Protein AF-A0AAV4UCX2-F1 (afdb_monomer)

Foldseek 3Di:
DDLVLLLLLVCCLLANVDDPSVVLLVVLCVLDDPVRLVLLVVLLQVLLVVLVHGQPDPDSDDVSSSVVLNVDDPSSSSSSSVRSVVSLVVVLCVLVVDPVNPSVN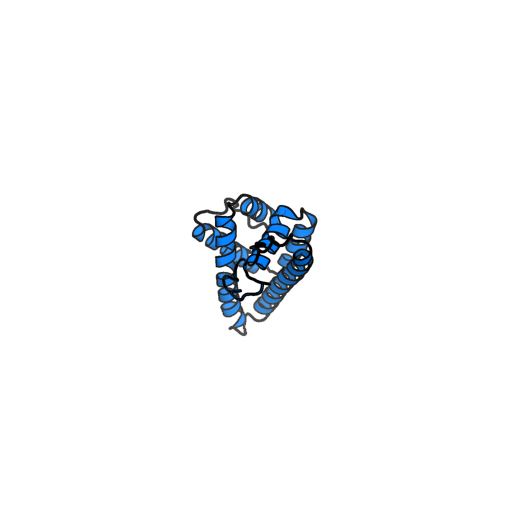VSSVSSVVSNVVSSVVCSVVRPPPPPPPPPPPDDPDDDDDDD

Nearest PDB structures (foldseek):
  2kr0-assembly1_A  TM=2.807E-01  e=1.529E+00  Homo sapiens

Sequence (147 aa):
MTYEEFDACYRYVACEAGGEAFDNMKKCYDFLTKEEFELAFTFARDAAIIAGTSFKSEVIEVDPLVAEYCAFTEEQKTILFEEIPGMVIDAFMDMCSSFKERSRCKRFEQYLNCGIQEMEKYAAQVPRPLESLVPDTADPALTMSLK

Organism: NCBI:txid1538125

Solvent-accessible surface area (backbone atoms only — not comparable to full-atom values): 8648 Å² total; per-residue (Å²): 130,55,71,67,56,49,51,53,29,51,47,35,35,68,64,66,62,45,69,67,48,35,55,58,52,54,58,29,56,72,47,45,52,71,71,54,46,54,51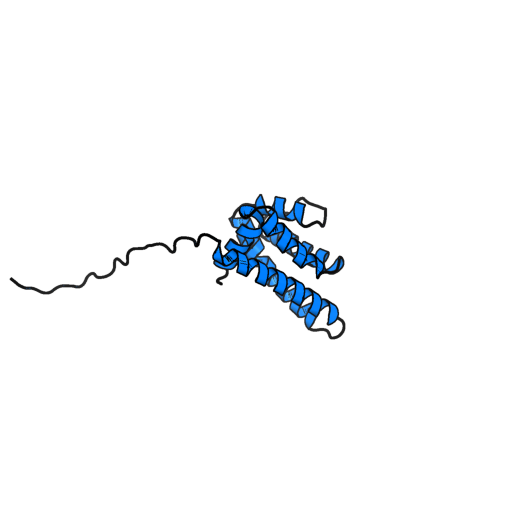,56,50,47,40,55,44,54,19,26,45,74,44,76,47,67,75,82,72,88,65,97,49,69,68,66,50,43,58,51,56,61,69,47,53,70,70,36,48,50,42,26,62,63,44,35,58,56,55,52,49,54,52,46,50,61,37,55,74,36,86,88,31,50,69,58,33,52,29,51,51,51,24,52,52,42,48,51,56,54,41,58,67,44,51,81,69,55,81,69,76,74,73,75,83,67,75,87,84,76,81,97,76,82,88,76,90,89,134

Radius of gyration: 20.67 Å; Cα contacts (8 Å, |Δi|>4): 99; chains: 1; bounding box: 77×39×39 Å

Mean predicted aligned error: 9.46 Å

Structure (mmCIF, N/CA/C/O backbone):
data_AF-A0AAV4UCX2-F1
#
_entry.id   AF-A0AAV4UCX2-F1
#
loop_
_atom_site.group_PDB
_atom_site.id
_atom_site.type_symbol
_atom_site.label_atom_id
_atom_site.label_alt_id
_atom_site.label_comp_id
_atom_site.label_asym_id
_atom_site.label_entity_id
_atom_site.label_seq_id
_atom_site.pdbx_PDB_ins_code
_atom_site.Cartn_x
_atom_site.Cartn_y
_atom_site.Cartn_z
_atom_site.occupancy
_atom_site.B_iso_or_equiv
_atom_site.auth_seq_id
_atom_site.auth_comp_id
_atom_site.auth_asym_id
_atom_site.auth_atom_id
_atom_site.pdbx_PDB_model_num
ATOM 1 N N . MET A 1 1 ? 14.043 -10.431 4.570 1.00 65.62 1 MET A N 1
ATOM 2 C CA . MET A 1 1 ? 13.592 -9.530 3.508 1.00 65.62 1 MET A CA 1
ATOM 3 C C . MET A 1 1 ? 14.225 -8.184 3.771 1.00 65.62 1 MET A C 1
ATOM 5 O O . MET A 1 1 ? 14.018 -7.652 4.859 1.00 65.62 1 MET A O 1
ATOM 9 N N . THR A 1 2 ? 15.078 -7.711 2.871 1.00 79.25 2 THR A N 1
ATOM 10 C CA . THR A 1 2 ? 15.573 -6.333 2.899 1.00 79.25 2 THR A CA 1
ATOM 11 C C . THR A 1 2 ? 14.477 -5.380 2.432 1.00 79.25 2 THR A C 1
ATOM 13 O O . THR A 1 2 ? 13.410 -5.805 1.982 1.00 79.25 2 THR A O 1
ATOM 16 N N . TYR A 1 3 ? 14.742 -4.086 2.557 1.00 73.94 3 TYR A N 1
ATOM 17 C CA . TYR A 1 3 ? 13.842 -3.053 2.073 1.00 73.94 3 TYR A CA 1
ATOM 18 C C . TYR A 1 3 ? 13.646 -3.145 0.547 1.00 73.94 3 TYR A C 1
ATOM 20 O O . TYR A 1 3 ? 12.520 -3.148 0.059 1.00 73.94 3 TYR A O 1
ATOM 28 N N . GLU A 1 4 ? 14.738 -3.339 -0.192 1.00 78.19 4 GLU A N 1
ATOM 29 C CA . GLU A 1 4 ? 14.742 -3.486 -1.650 1.00 78.19 4 GLU A CA 1
ATOM 30 C C . GLU A 1 4 ? 14.019 -4.763 -2.098 1.00 78.19 4 GLU A C 1
ATOM 32 O O . GLU A 1 4 ? 13.301 -4.759 -3.096 1.00 78.19 4 GLU A O 1
ATOM 37 N N . GLU A 1 5 ? 14.172 -5.863 -1.349 1.00 77.88 5 GLU A N 1
ATOM 38 C CA . GLU A 1 5 ? 13.428 -7.101 -1.605 1.00 77.88 5 GLU A CA 1
ATOM 39 C C . GLU A 1 5 ? 11.920 -6.896 -1.403 1.00 77.88 5 GLU A C 1
ATOM 41 O O . GLU A 1 5 ? 11.119 -7.420 -2.176 1.00 77.88 5 GLU A O 1
ATOM 46 N N . PHE A 1 6 ? 11.531 -6.121 -0.389 1.00 78.56 6 PHE A N 1
ATOM 47 C CA . PHE A 1 6 ? 10.134 -5.807 -0.099 1.00 78.56 6 PHE A CA 1
ATOM 48 C C . PHE A 1 6 ? 9.518 -4.893 -1.176 1.00 78.56 6 PHE A C 1
ATOM 50 O O . PHE A 1 6 ? 8.421 -5.194 -1.647 1.00 78.56 6 PHE A O 1
ATOM 57 N N . ASP A 1 7 ? 10.237 -3.860 -1.641 1.00 81.06 7 ASP A N 1
ATOM 58 C CA . ASP A 1 7 ? 9.801 -2.976 -2.744 1.00 81.06 7 ASP A CA 1
ATOM 59 C C . ASP A 1 7 ? 9.611 -3.760 -4.045 1.00 81.06 7 ASP A C 1
ATOM 61 O O . ASP A 1 7 ? 8.561 -3.691 -4.689 1.00 81.06 7 ASP A O 1
ATOM 65 N N . ALA A 1 8 ? 10.592 -4.595 -4.396 1.00 80.44 8 ALA A N 1
ATOM 66 C CA . ALA A 1 8 ? 10.508 -5.448 -5.574 1.00 80.44 8 ALA A CA 1
ATOM 67 C C . ALA A 1 8 ? 9.309 -6.410 -5.503 1.00 80.44 8 ALA A C 1
ATOM 69 O O . ALA A 1 8 ? 8.613 -6.599 -6.502 1.00 80.44 8 ALA A O 1
ATOM 70 N N . CYS A 1 9 ? 9.020 -6.984 -4.327 1.00 82.69 9 CYS A N 1
ATOM 71 C CA . CYS A 1 9 ? 7.839 -7.826 -4.125 1.00 82.69 9 CYS A CA 1
ATOM 72 C C . CYS A 1 9 ? 6.538 -7.045 -4.295 1.00 82.69 9 CYS A C 1
ATOM 74 O O . CYS A 1 9 ? 5.641 -7.502 -5.005 1.00 82.69 9 CYS A O 1
ATOM 76 N N . TYR A 1 10 ? 6.433 -5.874 -3.667 1.00 84.25 10 TYR A N 1
ATOM 77 C CA . TYR A 1 10 ? 5.246 -5.034 -3.761 1.00 84.25 10 TYR A CA 1
ATOM 78 C C . TYR A 1 10 ? 4.967 -4.631 -5.212 1.00 84.25 10 TYR A C 1
ATOM 80 O O . TYR A 1 10 ? 3.856 -4.817 -5.711 1.00 84.25 10 TYR A O 1
ATOM 88 N N . ARG A 1 11 ? 5.996 -4.174 -5.931 1.00 84.62 11 ARG A N 1
ATOM 89 C CA . ARG A 1 11 ? 5.907 -3.841 -7.355 1.00 84.62 11 ARG A CA 1
ATOM 90 C C . ARG A 1 11 ? 5.518 -5.031 -8.219 1.00 84.62 11 ARG A C 1
ATOM 92 O O . ARG A 1 11 ? 4.663 -4.884 -9.091 1.00 84.62 11 ARG A O 1
ATOM 99 N N . TYR A 1 12 ? 6.117 -6.198 -7.979 1.00 84.38 12 TYR A N 1
ATOM 100 C CA . TYR A 1 12 ? 5.782 -7.411 -8.716 1.00 84.38 12 TYR A CA 1
ATOM 101 C C . TYR A 1 12 ? 4.297 -7.746 -8.546 1.00 84.38 12 TYR A C 1
ATOM 103 O O . TYR A 1 12 ? 3.587 -7.900 -9.535 1.00 84.38 12 TYR A O 1
ATOM 111 N N . VAL A 1 13 ? 3.794 -7.762 -7.309 1.00 85.44 13 VAL A N 1
ATOM 112 C CA . VAL A 1 13 ? 2.379 -8.035 -7.009 1.00 85.44 13 VAL A CA 1
ATOM 113 C C . VAL A 1 13 ? 1.446 -6.992 -7.625 1.00 85.44 13 VAL A C 1
ATOM 115 O O . VAL A 1 13 ? 0.413 -7.357 -8.182 1.00 85.44 13 VAL A O 1
ATOM 118 N N . ALA A 1 14 ? 1.796 -5.709 -7.527 1.00 84.25 14 ALA A N 1
ATOM 119 C CA . ALA A 1 14 ? 0.940 -4.613 -7.966 1.00 84.25 14 ALA A CA 1
ATOM 120 C C . ALA A 1 14 ? 0.919 -4.431 -9.492 1.00 84.25 14 ALA A C 1
ATOM 122 O O . ALA A 1 14 ? -0.120 -4.077 -10.046 1.00 84.25 14 ALA A O 1
ATOM 123 N N . CYS A 1 15 ? 2.046 -4.659 -10.174 1.00 85.81 15 CYS A N 1
ATOM 124 C CA . CYS A 1 15 ? 2.224 -4.244 -11.567 1.00 85.81 15 CYS A CA 1
ATOM 125 C C . CYS A 1 15 ? 2.582 -5.376 -12.540 1.00 85.81 15 CYS A C 1
ATOM 127 O O . CYS A 1 15 ? 2.319 -5.233 -13.733 1.00 85.81 15 CYS A O 1
ATOM 129 N N . GLU A 1 16 ? 3.180 -6.481 -12.082 1.00 83.62 16 GLU A N 1
ATOM 130 C CA . GLU A 1 16 ? 3.826 -7.460 -12.977 1.00 83.62 16 GLU A CA 1
ATOM 131 C C . GLU A 1 16 ? 3.198 -8.862 -12.925 1.00 83.62 16 GLU A C 1
ATOM 133 O O . GLU A 1 16 ? 3.096 -9.534 -13.950 1.00 83.62 16 GLU A O 1
ATOM 138 N N . ALA A 1 17 ? 2.729 -9.300 -11.757 1.00 79.69 17 ALA A N 1
ATOM 139 C CA . ALA A 1 17 ? 2.178 -10.633 -11.510 1.00 79.69 17 ALA A CA 1
ATOM 140 C C . ALA A 1 17 ? 0.771 -10.850 -12.109 1.00 79.69 17 ALA A C 1
ATOM 142 O O . ALA A 1 17 ? 0.255 -11.968 -12.104 1.00 79.69 17 ALA A O 1
ATOM 143 N N . GLY A 1 18 ? 0.152 -9.795 -12.652 1.00 72.81 18 GLY A N 1
ATOM 144 C CA . GLY A 1 18 ? -1.184 -9.827 -13.247 1.00 72.81 18 GLY A CA 1
ATOM 145 C C . GLY A 1 18 ? -2.326 -9.728 -12.227 1.00 72.81 18 GLY A C 1
ATOM 146 O O . GLY A 1 18 ? -2.115 -9.517 -11.034 1.00 72.81 18 GLY A O 1
ATOM 147 N N . GLY A 1 19 ? -3.565 -9.866 -12.714 1.00 74.50 19 GLY A N 1
ATOM 148 C CA . GLY A 1 19 ? -4.775 -9.565 -11.935 1.00 74.50 19 GLY A CA 1
ATOM 149 C C . GLY A 1 19 ? -4.962 -10.420 -10.679 1.00 74.50 19 GLY A C 1
ATOM 150 O O . GLY A 1 19 ? -5.378 -9.894 -9.658 1.00 74.50 19 GLY A O 1
ATOM 151 N N . GLU A 1 20 ? -4.599 -11.705 -10.706 1.00 80.88 20 GLU A N 1
ATOM 152 C CA . GLU A 1 20 ? -4.854 -12.617 -9.579 1.00 80.88 20 GLU A CA 1
ATOM 153 C C . GLU A 1 20 ? -4.031 -12.272 -8.326 1.00 80.88 20 GLU A C 1
ATOM 155 O O . GLU A 1 20 ? -4.551 -12.310 -7.209 1.00 80.88 20 GLU A O 1
ATOM 160 N N . ALA A 1 21 ? -2.756 -11.906 -8.492 1.00 82.38 21 ALA A N 1
ATOM 161 C CA . ALA A 1 21 ? -1.901 -11.530 -7.367 1.00 82.38 21 ALA A CA 1
ATOM 162 C C . ALA A 1 21 ? -2.415 -10.263 -6.682 1.00 82.38 21 ALA A C 1
ATOM 164 O O . ALA A 1 21 ? -2.533 -10.200 -5.455 1.00 82.38 21 ALA A O 1
ATOM 165 N N . PHE A 1 22 ? -2.804 -9.290 -7.497 1.00 83.94 22 PHE A N 1
ATOM 166 C CA . PHE A 1 22 ? -3.382 -8.053 -7.023 1.00 83.94 22 PHE A CA 1
ATOM 167 C C . PHE A 1 22 ? -4.782 -8.248 -6.414 1.00 83.94 22 PHE A C 1
ATOM 169 O O . PHE A 1 22 ? -5.067 -7.708 -5.348 1.00 83.94 22 PHE A O 1
ATOM 176 N N . ASP A 1 23 ? -5.634 -9.092 -7.003 1.00 87.94 23 ASP A N 1
ATOM 177 C CA . ASP A 1 23 ? -6.947 -9.459 -6.454 1.00 87.94 23 ASP A CA 1
ATOM 178 C C . ASP A 1 23 ? -6.834 -10.133 -5.082 1.00 87.94 23 ASP A C 1
ATOM 180 O O . ASP A 1 23 ? -7.682 -9.928 -4.211 1.00 87.94 23 ASP A O 1
ATOM 184 N N . ASN A 1 24 ? -5.777 -10.916 -4.856 1.00 87.19 24 ASN A N 1
ATOM 185 C CA . ASN A 1 24 ? -5.487 -11.474 -3.540 1.00 87.19 24 ASN A CA 1
ATOM 186 C C . ASN A 1 24 ? -5.059 -10.392 -2.543 1.00 87.19 24 ASN A C 1
ATOM 188 O O . ASN A 1 24 ? -5.529 -10.415 -1.408 1.00 87.19 24 ASN A O 1
ATOM 192 N N . MET A 1 25 ? -4.272 -9.402 -2.977 1.00 85.38 25 MET A N 1
ATOM 193 C CA . MET A 1 25 ? -3.920 -8.246 -2.140 1.00 85.38 25 MET A CA 1
ATOM 194 C C . MET A 1 25 ? -5.132 -7.420 -1.757 1.00 85.38 25 MET A C 1
ATOM 196 O O . MET A 1 25 ? -5.245 -6.967 -0.619 1.00 85.38 25 MET A O 1
ATOM 200 N N . LYS A 1 26 ? -6.075 -7.263 -2.691 1.00 88.56 26 LYS A N 1
ATOM 201 C CA . LYS A 1 26 ? -7.277 -6.466 -2.463 1.00 88.56 26 LYS A CA 1
ATOM 202 C C . LYS A 1 26 ? -8.115 -6.970 -1.294 1.00 88.56 26 LYS A C 1
ATOM 204 O O . LYS A 1 26 ? -8.674 -6.162 -0.560 1.00 88.56 26 LYS A O 1
ATOM 209 N N . LYS A 1 27 ? -8.134 -8.285 -1.064 1.00 90.12 27 LYS A N 1
ATOM 210 C CA . LYS A 1 27 ? -8.843 -8.904 0.068 1.00 90.12 27 LYS A CA 1
ATOM 211 C C . LYS A 1 27 ? -8.308 -8.441 1.422 1.00 90.12 27 LYS A C 1
ATOM 213 O O . LYS A 1 27 ? -9.042 -8.467 2.402 1.00 90.12 27 LYS A O 1
ATOM 218 N N . CYS A 1 28 ? -7.055 -7.992 1.504 1.00 90.75 28 CYS A N 1
ATOM 219 C CA . CYS A 1 28 ? -6.522 -7.457 2.752 1.00 90.75 28 CYS A CA 1
ATOM 220 C C . CYS A 1 28 ? -7.228 -6.156 3.162 1.00 90.75 28 CYS A C 1
ATOM 222 O O . CYS A 1 28 ? -7.401 -5.918 4.357 1.00 90.75 28 CYS A O 1
ATOM 224 N N . TYR A 1 29 ? -7.711 -5.348 2.210 1.00 88.25 29 TYR A N 1
ATOM 225 C CA . TYR A 1 29 ? -8.465 -4.132 2.533 1.00 88.25 29 TYR A CA 1
ATOM 226 C C . TYR A 1 29 ? -9.829 -4.420 3.177 1.00 88.25 29 TYR A C 1
ATOM 228 O O . TYR A 1 29 ? -10.348 -3.543 3.861 1.00 88.25 29 TYR A O 1
ATOM 236 N N . ASP A 1 30 ? -10.368 -5.643 3.068 1.00 90.94 30 ASP A N 1
ATOM 237 C CA . ASP A 1 30 ? -11.625 -6.037 3.729 1.00 90.94 30 ASP A CA 1
ATOM 238 C C . ASP A 1 30 ? -11.520 -6.021 5.267 1.00 90.94 30 ASP A C 1
ATOM 240 O O . ASP A 1 30 ? -12.535 -6.015 5.969 1.00 90.94 30 ASP A O 1
ATOM 244 N N . PHE A 1 31 ? -10.298 -6.007 5.818 1.00 90.69 31 PHE A N 1
ATOM 245 C CA . PHE A 1 31 ? -10.076 -5.839 7.255 1.00 90.69 31 PHE A CA 1
ATOM 246 C C . PHE A 1 31 ? -10.257 -4.396 7.730 1.00 90.69 31 PHE A C 1
ATOM 248 O O . PHE A 1 31 ? -10.420 -4.186 8.933 1.00 90.69 31 PHE A O 1
ATOM 255 N N . LEU A 1 32 ? -10.229 -3.416 6.824 1.00 87.94 32 LEU A N 1
ATOM 256 C CA . LEU A 1 32 ? -10.343 -2.000 7.150 1.00 87.94 32 LEU A CA 1
ATOM 257 C C . LEU A 1 32 ? -11.798 -1.530 7.060 1.00 87.94 32 LEU A C 1
ATOM 259 O O . LEU A 1 32 ? -12.570 -1.939 6.194 1.00 87.94 32 LEU A O 1
ATOM 263 N N . THR A 1 33 ? -12.182 -0.612 7.945 1.00 90.31 33 THR A N 1
ATOM 264 C CA . THR A 1 33 ? -13.383 0.200 7.722 1.00 90.31 33 THR A CA 1
ATOM 265 C C . THR A 1 33 ? -13.137 1.212 6.603 1.00 90.31 33 THR A C 1
ATOM 267 O O . THR A 1 33 ? -11.998 1.497 6.237 1.00 90.31 33 THR A O 1
ATOM 270 N N . LYS A 1 34 ? -14.209 1.832 6.096 1.00 88.75 34 LYS A N 1
ATOM 271 C CA . LYS A 1 34 ? -14.092 2.921 5.118 1.00 88.75 34 LYS A CA 1
ATOM 272 C C . LYS A 1 34 ? -13.175 4.050 5.612 1.00 88.75 34 LYS A C 1
ATOM 274 O O . LYS A 1 34 ? -12.306 4.478 4.870 1.00 88.75 34 LYS A O 1
ATOM 279 N N . GLU A 1 35 ? -13.325 4.484 6.861 1.00 88.06 35 GLU A N 1
ATOM 280 C CA . GLU A 1 35 ? -12.496 5.550 7.451 1.00 88.06 35 GLU A CA 1
ATOM 281 C C . G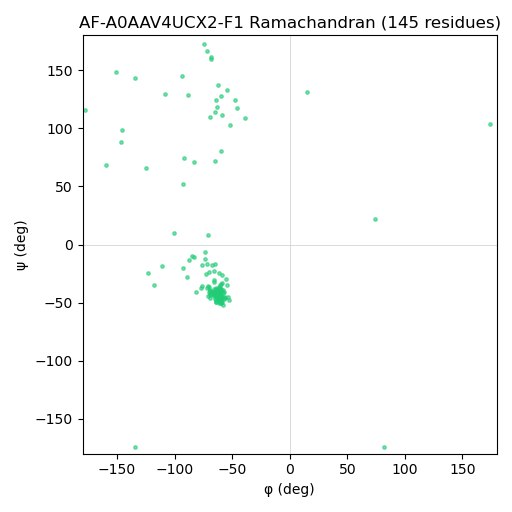LU A 1 35 ? -11.016 5.143 7.562 1.00 88.06 35 GLU A C 1
ATOM 283 O O . GLU A 1 35 ? -10.114 5.951 7.355 1.00 88.06 35 GLU A O 1
ATOM 288 N N . GLU A 1 36 ? -10.746 3.876 7.880 1.00 87.00 36 GLU A N 1
ATOM 289 C CA . GLU A 1 36 ? -9.382 3.342 7.953 1.00 87.00 36 GLU A CA 1
ATOM 290 C C . GLU A 1 36 ? -8.753 3.208 6.559 1.00 87.00 36 GLU A C 1
ATOM 292 O O . GLU A 1 36 ? -7.566 3.485 6.389 1.00 87.00 36 GLU A O 1
ATOM 297 N N . PHE A 1 37 ? -9.555 2.847 5.557 1.00 87.75 37 PHE A N 1
ATOM 298 C CA . PHE A 1 37 ? -9.137 2.831 4.160 1.00 87.75 37 PHE A CA 1
ATOM 299 C C . PHE A 1 37 ? -8.845 4.245 3.634 1.00 87.75 37 PHE A C 1
ATOM 301 O O . PHE A 1 37 ? -7.822 4.457 2.990 1.00 87.75 37 PHE A O 1
ATOM 308 N N . GLU A 1 38 ? -9.682 5.233 3.966 1.00 88.56 38 GLU A N 1
ATOM 309 C CA . GLU A 1 38 ? -9.451 6.650 3.643 1.00 88.56 38 GLU A CA 1
ATOM 310 C C . GLU A 1 38 ? -8.154 7.180 4.278 1.00 88.56 38 GLU A C 1
ATOM 312 O O . GLU A 1 38 ? -7.407 7.933 3.650 1.00 88.56 38 GLU A O 1
ATOM 317 N N . LEU A 1 39 ? -7.834 6.748 5.501 1.00 87.31 39 LEU A N 1
ATOM 318 C CA . LEU A 1 39 ? -6.555 7.071 6.132 1.00 87.31 39 LEU A CA 1
ATOM 319 C C . LEU A 1 39 ? -5.371 6.467 5.359 1.00 87.31 39 LEU A C 1
ATOM 321 O O . LEU A 1 39 ? -4.436 7.190 5.022 1.00 87.31 39 LEU A O 1
ATOM 325 N N . ALA A 1 40 ? -5.426 5.174 5.023 1.00 85.19 40 ALA A N 1
ATOM 326 C CA . ALA A 1 40 ? -4.380 4.516 4.235 1.00 85.19 40 ALA A CA 1
ATOM 327 C C . ALA A 1 40 ? -4.197 5.170 2.850 1.00 85.19 40 ALA A C 1
ATOM 329 O O . ALA A 1 40 ? -3.074 5.353 2.380 1.00 85.19 40 ALA A O 1
ATOM 330 N N . PHE A 1 41 ? -5.302 5.588 2.227 1.00 87.12 41 PHE A N 1
ATOM 331 C CA . PHE A 1 41 ? -5.316 6.347 0.977 1.00 87.12 41 PHE A CA 1
ATOM 332 C C . PHE A 1 41 ? -4.595 7.695 1.104 1.00 87.12 41 PHE A C 1
ATOM 334 O O . PHE A 1 41 ? -3.887 8.120 0.189 1.00 87.12 41 PHE A O 1
ATOM 341 N N . THR A 1 42 ? -4.751 8.362 2.247 1.00 89.12 42 THR A N 1
ATOM 342 C CA . THR A 1 42 ? -4.103 9.651 2.511 1.00 89.12 42 THR A CA 1
ATOM 343 C C . THR A 1 42 ? -2.583 9.492 2.571 1.00 89.12 42 THR A C 1
ATOM 345 O O . THR A 1 42 ? -1.884 10.279 1.943 1.00 89.12 42 THR A O 1
ATOM 348 N N . PHE A 1 43 ? -2.068 8.418 3.185 1.00 90.19 43 PHE A N 1
ATOM 349 C CA . PHE A 1 43 ? -0.624 8.135 3.188 1.00 90.19 43 PHE A CA 1
ATOM 350 C C . PHE A 1 43 ? -0.060 7.967 1.780 1.00 90.19 43 PHE A C 1
ATOM 352 O O . PHE A 1 43 ? 0.965 8.557 1.455 1.00 90.19 43 PHE A O 1
ATOM 359 N N . ALA A 1 44 ? -0.750 7.216 0.915 1.00 88.06 44 ALA A N 1
ATOM 360 C CA . ALA A 1 44 ? -0.318 7.058 -0.470 1.00 88.06 44 ALA A CA 1
ATOM 361 C C . ALA A 1 44 ? -0.267 8.413 -1.200 1.00 88.06 44 ALA A C 1
ATOM 363 O O . ALA A 1 44 ? 0.692 8.698 -1.918 1.00 88.06 44 ALA A O 1
ATOM 364 N N . ARG A 1 45 ? -1.268 9.278 -0.996 1.00 90.31 45 ARG A N 1
ATOM 365 C CA . ARG A 1 45 ? -1.297 10.619 -1.596 1.00 90.31 45 ARG A CA 1
ATOM 366 C C . ARG A 1 45 ? -0.198 11.535 -1.081 1.00 90.31 45 ARG A C 1
ATOM 368 O O . ARG A 1 45 ? 0.430 12.208 -1.895 1.00 90.31 45 ARG A O 1
ATOM 375 N N . ASP A 1 46 ? 0.031 11.554 0.223 1.00 92.00 46 ASP A N 1
ATOM 376 C CA . ASP A 1 46 ? 1.060 12.394 0.830 1.00 92.00 46 ASP A CA 1
ATOM 377 C C . ASP A 1 46 ? 2.455 11.938 0.385 1.00 92.00 46 ASP A C 1
ATOM 379 O O . ASP A 1 46 ? 3.261 12.759 -0.053 1.00 92.00 46 ASP A O 1
ATOM 383 N N . ALA A 1 47 ? 2.701 10.626 0.359 1.00 91.69 47 ALA A N 1
ATOM 384 C CA . ALA A 1 47 ? 3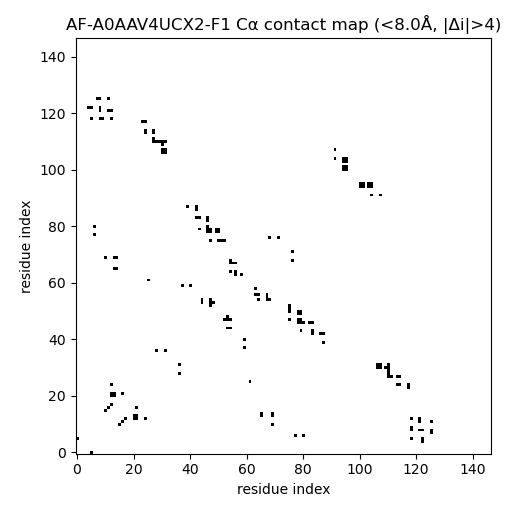.932 10.051 -0.175 1.00 91.69 47 ALA A CA 1
ATOM 385 C C . ALA A 1 47 ? 4.132 10.383 -1.666 1.00 91.69 47 ALA A C 1
ATOM 387 O O . ALA A 1 47 ? 5.239 10.716 -2.088 1.00 91.69 47 ALA A O 1
ATOM 388 N N . ALA A 1 48 ? 3.062 10.374 -2.472 1.00 91.38 48 ALA A N 1
ATOM 389 C CA . ALA A 1 48 ? 3.136 10.777 -3.877 1.00 91.38 48 ALA A CA 1
ATOM 390 C C . ALA A 1 48 ? 3.564 12.241 -4.047 1.00 91.38 48 ALA A C 1
ATOM 392 O O . ALA A 1 48 ? 4.388 12.541 -4.912 1.00 91.38 48 ALA A O 1
ATOM 393 N N . ILE A 1 49 ? 3.045 13.133 -3.197 1.00 93.50 49 ILE A N 1
ATOM 394 C CA . ILE A 1 49 ? 3.427 14.551 -3.176 1.00 93.50 49 ILE A CA 1
ATOM 395 C C . ILE A 1 49 ? 4.908 14.706 -2.824 1.00 93.50 49 ILE A C 1
ATOM 397 O O . ILE A 1 49 ? 5.608 15.476 -3.483 1.00 93.50 49 ILE A O 1
ATOM 401 N N . ILE A 1 50 ? 5.400 13.951 -1.837 1.00 93.62 50 ILE A N 1
ATOM 402 C CA . ILE A 1 50 ? 6.822 13.944 -1.457 1.00 93.62 50 ILE A CA 1
ATOM 403 C C . ILE A 1 50 ? 7.699 13.472 -2.625 1.00 93.62 50 ILE A C 1
ATOM 405 O O . ILE A 1 50 ? 8.715 14.098 -2.919 1.00 93.62 50 ILE A O 1
ATOM 409 N N . ALA A 1 51 ? 7.257 12.457 -3.370 1.00 92.81 51 ALA A N 1
ATOM 410 C CA . ALA A 1 51 ? 7.919 11.972 -4.583 1.00 92.81 51 ALA A CA 1
ATOM 411 C C . ALA A 1 51 ? 7.819 12.924 -5.797 1.00 92.81 51 ALA A C 1
ATOM 413 O O . ALA A 1 51 ? 8.183 12.557 -6.917 1.00 92.81 51 ALA A O 1
ATOM 414 N N . GLY A 1 52 ? 7.305 14.145 -5.611 1.00 93.44 52 GLY A N 1
ATOM 415 C CA . GLY A 1 52 ? 7.204 15.159 -6.659 1.00 93.44 52 GLY A CA 1
ATOM 416 C C . GLY A 1 52 ? 6.104 14.885 -7.687 1.00 93.44 52 GLY A C 1
ATOM 417 O O . GLY A 1 52 ? 6.171 15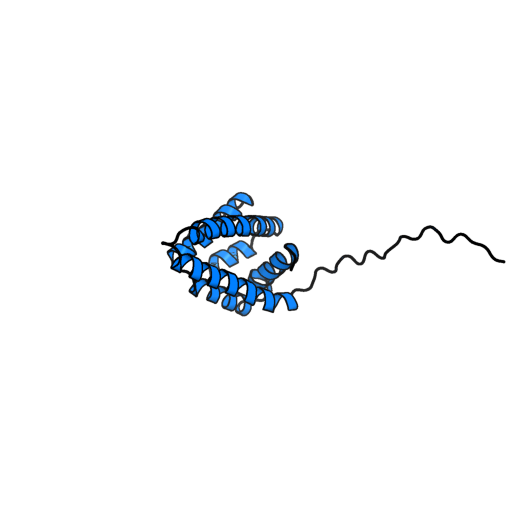.390 -8.809 1.00 93.44 52 GLY A O 1
ATOM 418 N N . THR A 1 53 ? 5.100 14.082 -7.334 1.00 94.25 53 THR A N 1
ATOM 419 C CA . THR A 1 53 ? 3.956 13.745 -8.190 1.00 94.25 53 THR A CA 1
ATOM 420 C C . THR A 1 53 ? 2.641 13.841 -7.412 1.00 94.25 53 THR A C 1
ATOM 422 O O . THR A 1 53 ? 2.591 14.317 -6.284 1.00 94.25 53 THR A O 1
ATOM 425 N N . SER A 1 54 ? 1.528 13.445 -8.016 1.00 91.81 54 SER A N 1
ATOM 426 C CA . SER A 1 54 ? 0.276 13.253 -7.294 1.00 91.81 54 SER A CA 1
ATOM 427 C C . SER A 1 54 ? -0.561 12.186 -7.975 1.00 91.81 54 SER A C 1
ATOM 429 O O . SER A 1 54 ? -0.573 12.086 -9.205 1.00 91.81 54 SER A O 1
ATOM 431 N N . PHE A 1 55 ? -1.334 11.450 -7.183 1.00 88.19 55 PHE A N 1
ATOM 432 C CA . PHE A 1 55 ? -2.453 10.698 -7.734 1.00 88.19 55 PHE A CA 1
ATOM 433 C C . PHE A 1 55 ? -3.464 11.672 -8.359 1.00 88.19 55 PHE A C 1
ATOM 435 O O . PHE A 1 55 ? -3.736 12.747 -7.816 1.00 88.19 55 PHE A O 1
ATOM 442 N N . LYS A 1 56 ? -3.973 11.311 -9.532 1.00 86.88 56 LYS A N 1
ATOM 443 C CA . LYS A 1 56 ? -5.022 11.997 -10.290 1.00 86.88 56 LYS A CA 1
ATOM 444 C C . LYS A 1 56 ? -6.405 11.494 -9.892 1.00 86.88 56 LYS A C 1
ATOM 446 O O . LYS A 1 56 ? -7.363 12.252 -10.009 1.00 86.88 56 LYS A O 1
ATOM 451 N N . SER A 1 57 ? -6.515 10.244 -9.443 1.00 81.56 57 SER A N 1
ATOM 452 C CA . SER A 1 57 ? -7.776 9.673 -8.984 1.00 81.56 57 SER A CA 1
ATOM 453 C C . SER A 1 57 ? -8.278 10.424 -7.756 1.00 81.56 57 SER A C 1
ATOM 455 O O . SER A 1 57 ? -7.653 10.428 -6.696 1.00 81.56 57 SER A O 1
ATOM 457 N N . GLU A 1 58 ? -9.455 11.025 -7.896 1.00 79.62 58 GLU A N 1
ATOM 458 C CA . GLU A 1 58 ? -10.232 11.560 -6.775 1.00 79.62 58 GLU A CA 1
ATOM 459 C C . GLU A 1 58 ? -11.074 10.466 -6.099 1.00 79.62 58 GLU A C 1
ATOM 461 O O . GLU A 1 58 ? -11.648 10.681 -5.031 1.00 79.62 58 GLU A O 1
ATOM 466 N N . VAL A 1 59 ? -11.157 9.286 -6.722 1.00 76.75 59 VAL A N 1
ATOM 467 C CA . VAL A 1 59 ? -11.942 8.155 -6.238 1.00 76.75 59 VAL A CA 1
ATOM 468 C C . VAL A 1 59 ? -11.089 7.308 -5.299 1.00 76.75 59 VAL A C 1
ATOM 470 O O . VAL A 1 59 ? -9.980 6.888 -5.641 1.00 76.75 59 VAL A O 1
ATOM 473 N N . ILE A 1 60 ? -11.644 7.041 -4.118 1.00 80.69 60 ILE A N 1
ATOM 474 C CA . ILE A 1 60 ? -11.046 6.214 -3.068 1.00 80.69 60 ILE A CA 1
ATOM 475 C C . ILE A 1 60 ? -11.346 4.744 -3.388 1.00 80.69 60 ILE A C 1
ATOM 477 O O . ILE A 1 60 ? -12.185 4.100 -2.762 1.00 80.69 60 ILE A O 1
ATOM 481 N N . GLU A 1 61 ? -10.683 4.239 -4.426 1.00 83.06 61 GLU A N 1
ATOM 482 C CA . GLU A 1 61 ? -10.764 2.856 -4.900 1.00 83.06 61 GLU A CA 1
ATOM 483 C C . GLU A 1 61 ? -9.358 2.317 -5.185 1.00 83.06 61 GLU A C 1
ATOM 485 O O . GLU A 1 61 ? -8.481 3.038 -5.660 1.00 83.06 61 GLU A O 1
ATOM 490 N N . VAL A 1 62 ? -9.143 1.033 -4.896 1.00 82.44 62 VAL A N 1
ATOM 491 C CA . VAL A 1 62 ? -7.821 0.392 -4.988 1.00 82.44 62 VAL A CA 1
ATOM 492 C C . VAL A 1 62 ? -7.352 0.234 -6.440 1.00 82.44 62 VAL A C 1
ATOM 494 O O . VAL A 1 62 ? -6.185 0.486 -6.738 1.00 82.44 62 VAL A O 1
ATOM 497 N N . ASP A 1 63 ? -8.255 -0.138 -7.355 1.00 85.94 63 ASP A N 1
ATOM 498 C CA . ASP A 1 63 ? -7.904 -0.420 -8.755 1.00 85.94 63 ASP A CA 1
ATOM 499 C C . ASP A 1 63 ? -7.363 0.826 -9.500 1.00 85.94 63 ASP A C 1
ATOM 501 O O . ASP A 1 63 ? -6.280 0.734 -10.087 1.00 85.94 63 ASP A O 1
ATOM 505 N N . PRO A 1 64 ? -8.024 2.007 -9.463 1.00 86.69 64 PRO A N 1
ATOM 506 C CA . PRO A 1 64 ? -7.499 3.215 -10.107 1.00 86.69 64 PRO A CA 1
ATOM 507 C C . PRO A 1 64 ? -6.149 3.667 -9.542 1.00 86.69 64 PRO A C 1
ATOM 509 O O . PRO A 1 64 ? -5.272 4.086 -10.295 1.00 86.69 64 PRO A O 1
ATOM 512 N N . LEU A 1 65 ? -5.957 3.550 -8.226 1.00 85.50 65 LEU A N 1
ATOM 513 C CA . LEU A 1 65 ? -4.702 3.930 -7.579 1.00 85.50 65 LEU A CA 1
ATOM 514 C C . LEU A 1 65 ? -3.535 3.076 -8.039 1.00 85.50 65 LEU A C 1
ATOM 516 O O . LEU A 1 65 ? -2.458 3.598 -8.303 1.00 85.50 65 LEU A O 1
ATOM 520 N N . VAL A 1 66 ? -3.736 1.767 -8.144 1.00 87.69 66 VAL A N 1
ATOM 521 C CA . VAL A 1 66 ? -2.663 0.867 -8.565 1.00 87.69 66 VAL A CA 1
ATOM 522 C C . VAL A 1 66 ? -2.333 1.062 -10.035 1.00 87.69 66 VAL A C 1
ATOM 524 O O . VAL A 1 66 ? -1.154 1.093 -10.382 1.00 87.69 66 VAL A O 1
ATOM 527 N N . ALA A 1 67 ? -3.329 1.325 -10.885 1.00 88.62 67 ALA A N 1
ATOM 528 C CA . ALA A 1 67 ? -3.075 1.716 -12.269 1.00 88.62 67 ALA A CA 1
ATOM 529 C C . ALA A 1 67 ? -2.199 2.980 -12.365 1.00 88.62 67 ALA A C 1
ATOM 531 O O . ALA A 1 67 ? -1.279 3.039 -13.182 1.00 88.62 67 ALA A O 1
ATOM 532 N N . GLU A 1 68 ? -2.446 3.977 -11.514 1.00 91.31 68 GLU A N 1
ATOM 533 C CA . GLU A 1 68 ? -1.634 5.194 -11.462 1.00 91.31 68 GLU A CA 1
ATOM 534 C C . GLU A 1 68 ? -0.242 4.965 -10.871 1.00 91.31 68 GLU A C 1
ATOM 536 O O . GLU A 1 68 ? 0.741 5.413 -11.459 1.00 91.31 68 GLU A O 1
ATOM 541 N N . TYR A 1 69 ? -0.141 4.220 -9.768 1.00 90.00 69 TYR A N 1
ATOM 542 C CA . TYR A 1 69 ? 1.135 3.834 -9.164 1.00 90.00 69 TYR A CA 1
ATOM 543 C C . TYR A 1 69 ? 2.019 3.093 -10.173 1.00 90.00 69 TYR A C 1
ATOM 545 O O . TYR A 1 69 ? 3.193 3.420 -10.330 1.00 90.00 69 TYR A O 1
ATOM 553 N N . CYS A 1 70 ? 1.461 2.142 -10.927 1.00 90.56 70 CYS A N 1
ATOM 554 C CA . CYS A 1 70 ? 2.215 1.401 -11.937 1.00 90.56 70 CYS A CA 1
ATOM 555 C C . CYS A 1 70 ? 2.695 2.285 -13.100 1.00 90.56 70 CYS A C 1
ATOM 557 O O . CYS A 1 70 ? 3.691 1.940 -13.742 1.00 90.56 70 CYS A O 1
ATOM 559 N N . ALA A 1 71 ? 2.044 3.429 -13.339 1.00 93.06 71 ALA A N 1
ATOM 560 C CA . ALA A 1 71 ? 2.442 4.418 -14.339 1.00 93.06 71 ALA A CA 1
ATOM 561 C C . ALA A 1 71 ? 3.499 5.426 -13.844 1.00 93.06 71 ALA A C 1
ATOM 563 O O . ALA A 1 71 ? 4.028 6.188 -14.658 1.00 93.06 71 ALA A O 1
ATOM 564 N N . PHE A 1 72 ? 3.811 5.458 -12.545 1.00 93.06 72 PHE A N 1
ATOM 565 C CA . PHE A 1 72 ? 4.891 6.288 -12.006 1.00 93.06 72 PHE A CA 1
ATOM 566 C C . PHE A 1 72 ? 6.268 5.792 -12.461 1.00 93.06 72 PHE A C 1
ATOM 568 O O . PHE A 1 72 ? 6.439 4.643 -12.879 1.00 93.06 72 PHE A O 1
ATOM 575 N N . THR A 1 73 ? 7.268 6.673 -12.389 1.00 93.69 73 THR A N 1
ATOM 576 C CA . THR A 1 73 ? 8.661 6.280 -12.626 1.00 93.69 73 THR A CA 1
ATOM 577 C C . THR A 1 73 ? 9.160 5.378 -11.500 1.00 93.69 73 THR A C 1
ATOM 579 O O . THR A 1 73 ? 8.608 5.362 -10.402 1.00 93.69 73 THR A O 1
ATOM 582 N N . GLU A 1 74 ? 10.235 4.639 -11.756 1.00 89.50 74 GLU A N 1
ATOM 583 C CA . GLU A 1 74 ? 10.840 3.770 -10.741 1.00 89.50 74 GLU A CA 1
ATOM 584 C C . GLU A 1 74 ? 11.330 4.548 -9.518 1.00 89.50 74 GLU A C 1
ATOM 586 O O . GLU A 1 74 ? 11.048 4.156 -8.394 1.00 89.50 74 GLU A O 1
ATOM 591 N N . GLU A 1 75 ? 11.948 5.709 -9.736 1.00 91.06 75 GLU A N 1
ATOM 592 C CA . GLU A 1 75 ? 12.346 6.623 -8.662 1.00 91.06 75 GLU A CA 1
ATOM 593 C C . GLU A 1 75 ? 11.146 7.081 -7.820 1.00 91.06 75 GLU A C 1
ATOM 595 O O . GLU A 1 75 ? 11.201 7.046 -6.595 1.00 91.06 75 GLU A O 1
ATOM 600 N N . GLN A 1 76 ? 10.031 7.448 -8.461 1.00 92.44 76 GLN A N 1
ATOM 601 C CA . GLN A 1 76 ? 8.813 7.831 -7.747 1.00 92.44 76 GLN A CA 1
ATOM 602 C C . GLN A 1 76 ? 8.269 6.668 -6.918 1.00 92.44 76 GLN A C 1
ATOM 604 O O . GLN A 1 76 ? 7.937 6.860 -5.754 1.00 92.44 76 GLN A O 1
ATOM 609 N N . LYS A 1 77 ? 8.196 5.461 -7.491 1.00 89.69 77 LYS A N 1
ATOM 610 C CA . LYS A 1 77 ? 7.721 4.265 -6.780 1.00 89.69 77 LYS A CA 1
ATOM 611 C C . LYS A 1 77 ? 8.569 3.972 -5.545 1.00 89.69 77 LYS A C 1
ATOM 613 O O . LYS A 1 77 ? 7.986 3.741 -4.491 1.00 89.69 77 LYS A O 1
ATOM 618 N N . THR A 1 78 ? 9.897 4.047 -5.670 1.00 89.25 78 THR A N 1
ATOM 619 C CA . THR A 1 78 ? 10.823 3.877 -4.545 1.00 89.25 78 THR A CA 1
ATOM 620 C C . THR A 1 78 ? 10.564 4.919 -3.461 1.00 89.25 78 THR A C 1
ATOM 622 O O . THR A 1 78 ? 10.327 4.536 -2.323 1.00 89.25 78 THR A O 1
ATOM 625 N N . ILE A 1 79 ? 10.481 6.212 -3.798 1.00 90.88 79 ILE A N 1
ATOM 626 C CA . ILE A 1 79 ? 10.205 7.259 -2.796 1.00 90.88 79 ILE A CA 1
ATOM 627 C C . ILE A 1 79 ? 8.846 7.033 -2.116 1.00 90.88 79 ILE A C 1
ATOM 629 O O . ILE A 1 79 ? 8.759 7.096 -0.892 1.00 90.88 79 ILE A O 1
ATOM 633 N N . LEU A 1 80 ? 7.780 6.720 -2.869 1.00 90.62 80 LEU A N 1
ATOM 634 C CA . LEU A 1 80 ? 6.479 6.407 -2.260 1.00 90.62 80 LEU A CA 1
ATOM 635 C C . LEU A 1 80 ? 6.605 5.261 -1.252 1.00 90.62 80 LEU A C 1
ATOM 637 O O . LEU A 1 80 ? 6.051 5.327 -0.156 1.00 90.62 80 LEU A O 1
ATOM 641 N N . PHE A 1 81 ? 7.313 4.204 -1.636 1.00 85.44 81 PHE A N 1
ATOM 642 C CA . PHE A 1 81 ? 7.493 3.034 -0.798 1.00 85.44 81 PHE A CA 1
ATOM 643 C C . PHE A 1 81 ? 8.405 3.301 0.408 1.00 85.44 81 PHE A C 1
ATOM 645 O O . PHE A 1 81 ? 8.320 2.576 1.395 1.00 85.44 81 PHE A O 1
ATOM 652 N N . GLU A 1 82 ? 9.298 4.295 0.364 1.00 87.94 82 GLU A N 1
ATOM 653 C CA . GLU A 1 82 ? 10.182 4.675 1.486 1.00 87.94 82 GLU A CA 1
ATOM 654 C C . GLU A 1 82 ? 9.403 5.468 2.536 1.00 87.94 82 GLU A C 1
AT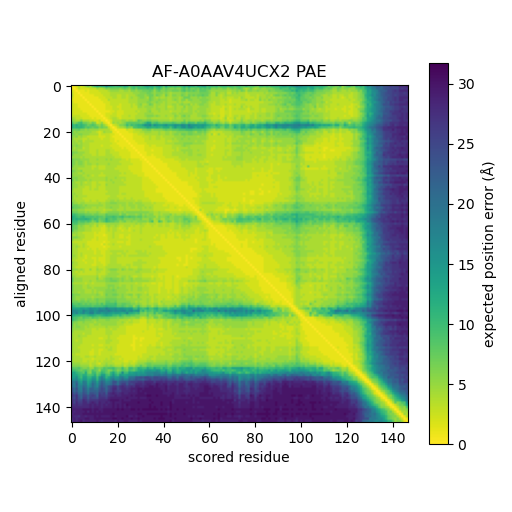OM 656 O O . GLU A 1 82 ? 9.570 5.261 3.739 1.00 87.94 82 GLU A O 1
ATOM 661 N N . GLU A 1 83 ? 8.484 6.313 2.075 1.00 90.75 83 GLU A N 1
ATOM 662 C CA . GLU A 1 83 ? 7.708 7.219 2.917 1.00 90.75 83 GLU A CA 1
ATOM 663 C C . GLU A 1 83 ? 6.499 6.536 3.581 1.00 90.75 83 GLU A C 1
ATOM 665 O O . GLU A 1 83 ? 6.222 6.752 4.765 1.00 90.75 83 GLU A O 1
ATOM 670 N N . ILE A 1 84 ? 5.784 5.666 2.852 1.00 88.62 84 ILE A N 1
ATOM 671 C CA . ILE A 1 84 ? 4.557 5.020 3.354 1.00 88.62 84 ILE A CA 1
ATOM 672 C C . ILE A 1 84 ? 4.785 4.242 4.665 1.00 88.62 84 ILE A C 1
ATOM 674 O O . ILE A 1 84 ? 3.979 4.419 5.582 1.00 88.62 84 ILE A O 1
ATOM 678 N N . PRO A 1 85 ? 5.831 3.403 4.828 1.00 84.44 85 PRO A N 1
ATOM 679 C CA . PRO A 1 85 ? 6.054 2.660 6.065 1.00 84.44 85 PRO A CA 1
ATOM 680 C C . PRO A 1 85 ? 6.178 3.561 7.293 1.00 84.44 85 PRO A C 1
ATOM 682 O O . PRO A 1 85 ? 5.602 3.235 8.329 1.00 84.44 85 PRO A O 1
ATOM 685 N N . GLY A 1 86 ? 6.871 4.700 7.180 1.00 85.62 86 GLY A N 1
ATOM 686 C CA . GLY A 1 86 ? 6.998 5.669 8.271 1.00 85.62 86 GLY A CA 1
ATOM 687 C C . GLY A 1 86 ? 5.640 6.233 8.687 1.00 85.62 86 GLY A C 1
ATOM 688 O O . GLY A 1 86 ? 5.256 6.136 9.851 1.00 85.62 86 GLY A O 1
ATOM 689 N N . MET A 1 87 ? 4.859 6.706 7.711 1.00 89.56 87 MET A N 1
ATOM 690 C CA . MET A 1 87 ? 3.506 7.230 7.944 1.00 89.56 87 MET A CA 1
ATOM 691 C C . MET A 1 87 ? 2.570 6.180 8.561 1.00 89.56 87 MET A C 1
ATOM 693 O O . MET A 1 87 ? 1.786 6.475 9.465 1.00 89.56 87 MET A O 1
ATOM 697 N N . VAL A 1 88 ? 2.666 4.933 8.092 1.00 86.00 88 VAL A N 1
ATOM 698 C CA . VAL A 1 88 ? 1.885 3.799 8.598 1.00 86.00 88 VAL A CA 1
ATOM 699 C C . VAL A 1 88 ? 2.276 3.452 10.035 1.00 86.00 88 VAL A C 1
ATOM 701 O O . VAL A 1 88 ? 1.388 3.186 10.846 1.00 86.00 88 VAL A O 1
ATOM 704 N N . ILE A 1 89 ? 3.571 3.458 10.367 1.00 84.88 89 ILE A N 1
ATOM 705 C CA . ILE A 1 89 ? 4.066 3.189 11.725 1.00 84.88 89 ILE A CA 1
ATOM 706 C C . ILE A 1 89 ? 3.596 4.274 12.692 1.00 84.88 89 ILE A C 1
ATOM 708 O O . ILE A 1 89 ? 3.067 3.932 13.751 1.00 84.88 89 ILE A O 1
ATOM 712 N N . ASP A 1 90 ? 3.726 5.549 12.328 1.00 86.94 90 ASP A N 1
ATOM 713 C CA . ASP A 1 90 ? 3.293 6.667 13.172 1.00 86.94 90 ASP A CA 1
ATOM 714 C C . ASP A 1 90 ? 1.789 6.583 13.456 1.00 86.94 90 ASP A C 1
ATOM 716 O O . ASP A 1 90 ? 1.352 6.603 14.611 1.00 86.94 90 ASP A O 1
ATOM 720 N N . ALA A 1 91 ? 0.985 6.354 12.415 1.00 85.25 91 ALA A N 1
ATOM 721 C CA . ALA A 1 91 ? -0.452 6.177 12.567 1.00 85.25 91 ALA A CA 1
ATOM 722 C C . ALA A 1 91 ? -0.813 4.937 13.396 1.00 85.25 91 ALA A C 1
ATOM 724 O O . ALA A 1 91 ? -1.747 4.975 14.202 1.00 85.25 91 ALA A O 1
ATOM 725 N N . PHE A 1 92 ? -0.088 3.830 13.220 1.00 83.44 92 PHE A N 1
ATOM 726 C CA . PHE A 1 92 ? -0.272 2.625 14.021 1.00 83.44 92 PHE A CA 1
ATOM 727 C C . PHE A 1 92 ? 0.040 2.879 15.495 1.00 83.44 92 PHE A C 1
ATOM 729 O O . PHE A 1 92 ? -0.748 2.490 16.356 1.00 83.44 92 PHE A O 1
ATOM 736 N N . MET A 1 93 ? 1.146 3.559 15.800 1.00 85.12 93 MET A N 1
ATOM 737 C CA . MET A 1 93 ? 1.511 3.922 17.167 1.00 85.12 93 MET A CA 1
ATOM 738 C C . MET A 1 93 ? 0.440 4.796 17.819 1.00 85.12 93 MET A C 1
ATOM 740 O O . MET A 1 93 ? 0.005 4.496 18.934 1.00 85.12 93 MET A O 1
ATOM 744 N N . ASP A 1 94 ? -0.049 5.809 17.110 1.00 85.25 94 ASP A N 1
ATOM 745 C CA . ASP A 1 94 ? -1.114 6.681 17.599 1.00 85.25 94 ASP A CA 1
ATOM 746 C C . ASP A 1 94 ? -2.407 5.899 17.860 1.00 85.25 94 ASP A C 1
ATOM 748 O O . ASP A 1 94 ? -2.967 5.973 18.959 1.00 85.25 94 ASP A O 1
ATOM 752 N N . MET A 1 95 ? -2.844 5.071 16.903 1.00 83.38 95 MET A N 1
ATOM 753 C CA . MET A 1 95 ? -4.036 4.226 17.046 1.00 83.38 95 MET A CA 1
ATOM 754 C C . MET A 1 95 ? -3.896 3.209 18.185 1.00 83.38 95 MET A C 1
ATOM 756 O O . MET A 1 95 ? -4.841 2.980 18.936 1.00 83.38 95 MET A O 1
ATOM 760 N N . CYS A 1 96 ? -2.735 2.582 18.348 1.00 82.19 96 CYS A N 1
ATOM 761 C CA . CYS A 1 96 ? -2.544 1.503 19.317 1.00 82.19 96 CYS A CA 1
ATOM 762 C C . CYS A 1 96 ? -2.152 1.987 20.720 1.00 82.19 96 CYS A C 1
ATOM 764 O O . CYS A 1 96 ? -2.253 1.218 21.678 1.00 82.19 96 CYS A O 1
ATOM 766 N N . SER A 1 97 ? -1.764 3.255 20.880 1.00 85.19 97 SER A N 1
ATOM 767 C CA . SER A 1 97 ? -1.444 3.851 22.185 1.00 85.19 97 SER A CA 1
ATOM 768 C C . SER A 1 97 ? -2.676 4.098 23.076 1.00 85.19 97 SER A C 1
ATOM 770 O O . SER A 1 97 ? -2.546 4.266 24.291 1.00 85.19 97 SER A O 1
ATOM 772 N N . SER A 1 98 ? -3.888 4.088 22.506 1.00 80.19 98 SER A N 1
ATOM 773 C CA . SER A 1 98 ? -5.141 4.400 23.204 1.00 80.19 98 SER A CA 1
ATOM 774 C C . SER A 1 98 ? -6.021 3.169 23.439 1.00 80.19 98 SER A C 1
ATOM 776 O O . SER A 1 98 ? -6.413 2.462 22.511 1.00 80.19 98 SER A O 1
ATOM 778 N N . PHE A 1 99 ? -6.472 2.967 24.685 1.00 66.06 99 PHE A N 1
ATOM 779 C CA . PHE A 1 99 ? -7.434 1.907 25.031 1.00 66.06 99 PHE A CA 1
ATOM 780 C C . PHE A 1 99 ? -8.768 2.004 24.268 1.00 66.06 99 PHE A C 1
ATOM 782 O O . PHE A 1 99 ? -9.435 0.984 24.085 1.00 66.06 99 PHE A O 1
ATOM 789 N N . LYS A 1 100 ? -9.168 3.206 23.826 1.00 74.19 100 LYS A N 1
ATOM 790 C CA . LYS A 1 100 ? -10.424 3.429 23.084 1.00 74.19 100 LYS A CA 1
ATOM 791 C C . LYS A 1 100 ? -10.361 2.905 21.647 1.00 74.19 100 LYS A C 1
ATOM 793 O O . LYS A 1 100 ? -11.382 2.514 21.096 1.00 74.19 100 LYS A O 1
ATOM 798 N N . GLU A 1 101 ? -9.159 2.818 21.090 1.00 82.25 101 GLU A N 1
ATOM 799 C CA . GLU A 1 101 ? -8.907 2.470 19.689 1.00 82.25 101 GLU A CA 1
ATOM 800 C C . GLU A 1 101 ? -8.486 1.000 19.516 1.00 82.25 101 GLU A C 1
ATOM 802 O O . GLU A 1 101 ? -8.116 0.562 18.431 1.00 82.25 101 GLU A O 1
ATOM 807 N N . ARG A 1 102 ? -8.597 0.174 20.565 1.00 83.00 102 ARG A N 1
ATOM 808 C CA . ARG A 1 102 ? -8.135 -1.226 20.554 1.00 83.00 102 ARG A CA 1
ATOM 809 C C . ARG A 1 102 ? -8.723 -2.067 19.412 1.00 83.00 102 ARG A C 1
ATOM 811 O O . ARG A 1 102 ? -8.049 -2.954 18.894 1.00 83.00 102 ARG A O 1
ATOM 818 N N . SER A 1 103 ? -9.976 -1.815 19.026 1.00 86.00 103 SER A N 1
ATOM 819 C CA . SER A 1 103 ? -10.609 -2.532 17.907 1.00 86.00 103 SER A CA 1
ATOM 820 C C . SER A 1 103 ? -10.035 -2.123 16.546 1.00 86.00 103 SER A C 1
ATOM 822 O O . SER A 1 103 ? -9.844 -2.984 15.690 1.00 86.00 103 SER A O 1
ATOM 824 N N . ARG A 1 104 ? -9.717 -0.835 16.384 1.00 85.88 104 ARG A N 1
ATOM 825 C CA . ARG A 1 104 ? -9.086 -0.250 15.200 1.00 85.88 104 ARG A CA 1
ATOM 826 C C . ARG A 1 104 ? -7.641 -0.714 15.067 1.00 85.88 104 ARG A C 1
ATOM 828 O O . ARG A 1 104 ? -7.269 -1.226 14.021 1.00 85.88 104 ARG A O 1
ATOM 835 N N . CYS A 1 105 ? -6.889 -0.686 16.167 1.00 88.06 105 CYS A N 1
ATOM 836 C CA . CYS A 1 105 ? -5.547 -1.263 16.252 1.00 88.06 105 CYS A CA 1
ATOM 837 C C . CYS A 1 105 ? -5.525 -2.733 15.788 1.00 88.06 105 CYS A C 1
ATOM 839 O O . CYS A 1 105 ? -4.732 -3.100 14.927 1.00 88.06 105 CYS A O 1
ATOM 841 N N . LYS A 1 106 ? -6.460 -3.564 16.277 1.00 90.19 106 LYS A N 1
ATOM 842 C CA . LYS A 1 106 ? -6.543 -4.981 15.887 1.00 90.19 106 LYS A CA 1
ATOM 843 C C . LYS A 1 106 ? -6.856 -5.181 14.397 1.00 90.19 106 LYS A C 1
ATOM 845 O O . LYS A 1 106 ? -6.277 -6.067 13.780 1.00 90.19 106 LYS A O 1
ATOM 850 N N . ARG A 1 107 ? -7.775 -4.397 13.821 1.00 90.38 107 ARG A N 1
ATOM 851 C CA . ARG A 1 107 ? -8.088 -4.461 12.380 1.00 90.38 107 ARG A CA 1
ATOM 852 C C . ARG A 1 107 ? -6.895 -4.050 11.527 1.00 90.38 107 ARG A C 1
ATOM 854 O O . ARG A 1 107 ? -6.573 -4.725 10.556 1.00 90.38 107 ARG A O 1
ATOM 861 N N . PHE A 1 108 ? -6.206 -2.990 11.934 1.00 86.94 108 PHE A N 1
ATOM 862 C CA . PHE A 1 108 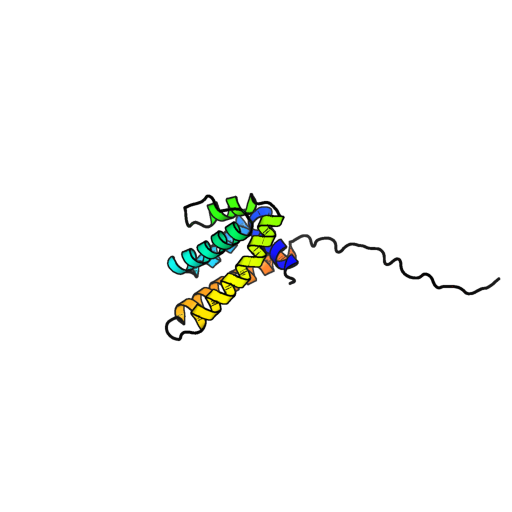? -5.021 -2.511 11.235 1.00 86.94 108 PHE A CA 1
ATOM 863 C C . PHE A 1 108 ? -3.875 -3.531 11.287 1.00 86.94 108 PHE A C 1
ATOM 865 O O . PHE A 1 108 ? -3.241 -3.803 10.274 1.00 86.94 108 PHE A O 1
ATOM 872 N N . GLU A 1 109 ? -3.670 -4.184 12.434 1.00 88.94 109 GLU A N 1
ATOM 873 C CA . GLU A 1 109 ? -2.730 -5.302 12.568 1.00 88.94 109 GLU A CA 1
ATOM 874 C C . GLU A 1 109 ? -3.101 -6.479 11.643 1.00 88.94 109 GLU A C 1
ATOM 876 O O . GLU A 1 109 ? -2.229 -7.072 11.011 1.00 88.94 109 GLU A O 1
ATOM 881 N N . GLN A 1 110 ? -4.392 -6.809 11.513 1.00 92.25 110 GLN A N 1
ATOM 882 C CA . GLN A 1 110 ? -4.859 -7.843 10.578 1.00 92.25 110 GLN A CA 1
ATOM 883 C C . GLN A 1 110 ? -4.605 -7.466 9.115 1.00 92.25 110 GLN A C 1
ATOM 885 O O . GLN A 1 110 ? -4.143 -8.311 8.350 1.00 92.25 110 GLN A O 1
ATOM 890 N N . TYR A 1 111 ? -4.862 -6.210 8.745 1.00 89.94 111 TYR A N 1
ATOM 891 C CA . TYR A 1 111 ? -4.567 -5.672 7.419 1.00 89.94 111 TYR A CA 1
ATOM 892 C C . TYR A 1 111 ? -3.075 -5.805 7.071 1.00 89.94 111 TYR A C 1
ATOM 894 O O . TYR A 1 111 ? -2.740 -6.395 6.042 1.00 89.94 111 TYR A O 1
ATOM 902 N N . LEU A 1 112 ? -2.180 -5.343 7.953 1.00 86.81 112 LEU A N 1
ATOM 903 C CA . LEU A 1 112 ? -0.730 -5.418 7.735 1.00 86.81 112 LEU A CA 1
ATOM 904 C C . LEU A 1 112 ? -0.236 -6.867 7.642 1.00 86.81 112 LEU A C 1
ATOM 906 O O . LEU A 1 112 ? 0.513 -7.207 6.728 1.00 86.81 112 LEU A O 1
ATOM 910 N N . ASN A 1 113 ? -0.694 -7.737 8.547 1.00 90.88 113 ASN A N 1
ATOM 911 C CA . ASN A 1 113 ? -0.320 -9.150 8.532 1.00 90.88 113 ASN A CA 1
ATOM 912 C C . ASN A 1 113 ? -0.793 -9.861 7.258 1.00 90.88 113 ASN A C 1
ATOM 914 O O . ASN A 1 113 ? -0.048 -10.671 6.712 1.00 90.88 113 ASN A O 1
ATOM 918 N N . CYS A 1 114 ? -1.998 -9.552 6.768 1.00 91.69 114 CYS A N 1
ATOM 919 C CA . CYS A 1 114 ? -2.489 -10.073 5.494 1.00 91.69 114 CYS A CA 1
ATOM 920 C C . CYS A 1 114 ? -1.572 -9.654 4.338 1.00 91.69 114 CYS A C 1
ATOM 922 O O . CYS A 1 114 ? -1.101 -10.513 3.595 1.00 91.69 114 CYS A O 1
ATOM 924 N N . GLY A 1 115 ? -1.251 -8.358 4.234 1.00 88.00 115 GLY A N 1
ATOM 925 C CA . GLY A 1 115 ? -0.387 -7.843 3.169 1.00 88.00 115 GLY A CA 1
ATOM 926 C C . GLY A 1 115 ? 1.003 -8.484 3.174 1.00 88.00 115 GLY A C 1
ATOM 927 O O . GLY A 1 115 ? 1.475 -8.936 2.133 1.00 88.00 115 GLY A O 1
ATOM 928 N N . ILE A 1 116 ? 1.638 -8.591 4.348 1.00 86.50 116 ILE A N 1
ATOM 929 C CA . ILE A 1 116 ? 2.956 -9.233 4.496 1.00 86.50 116 ILE A CA 1
ATOM 930 C C . ILE A 1 116 ? 2.899 -10.702 4.072 1.00 86.50 116 ILE A C 1
ATOM 932 O O . ILE A 1 116 ? 3.724 -11.129 3.270 1.00 86.50 116 ILE A O 1
ATOM 936 N N . GLN A 1 117 ? 1.912 -11.463 4.552 1.00 88.69 117 GLN A N 1
ATOM 937 C CA . GLN A 1 117 ? 1.780 -12.881 4.207 1.00 88.69 117 GLN A CA 1
ATOM 938 C C . GLN A 1 117 ? 1.583 -13.100 2.713 1.00 88.69 117 GLN A C 1
ATOM 940 O O . GLN A 1 117 ? 2.126 -14.049 2.151 1.00 88.69 117 GLN A O 1
ATOM 945 N N . GLU A 1 118 ? 0.792 -12.257 2.055 1.00 87.06 118 GLU A N 1
ATOM 946 C CA . GLU A 1 118 ? 0.635 -12.377 0.617 1.00 87.06 118 GLU A CA 1
ATOM 947 C C . GLU A 1 118 ? 1.925 -11.997 -0.121 1.00 87.06 118 GLU A C 1
ATOM 949 O O . GLU A 1 118 ? 2.346 -12.743 -1.002 1.00 87.06 118 GLU A O 1
ATOM 954 N N . MET A 1 119 ? 2.612 -10.917 0.269 1.00 82.56 119 MET A N 1
ATOM 955 C CA . MET A 1 119 ? 3.913 -10.553 -0.312 1.00 82.56 119 MET A CA 1
ATOM 956 C C . MET A 1 119 ? 4.956 -11.668 -0.153 1.00 82.56 119 MET A C 1
ATOM 958 O O . MET A 1 119 ? 5.679 -11.967 -1.102 1.00 82.56 119 MET A O 1
ATOM 962 N N . GLU A 1 120 ? 4.989 -12.360 0.988 1.00 85.06 120 GLU A N 1
ATOM 963 C CA . GLU A 1 120 ? 5.869 -13.516 1.214 1.00 85.06 120 GLU A CA 1
ATOM 964 C C . GLU A 1 120 ? 5.616 -14.669 0.226 1.00 85.06 120 GLU A C 1
ATOM 966 O O . GLU A 1 120 ? 6.566 -15.337 -0.191 1.00 85.06 120 GLU A O 1
ATOM 971 N N . LYS A 1 121 ? 4.367 -14.890 -0.213 1.00 84.44 121 LYS A N 1
ATOM 972 C CA . LYS A 1 121 ? 4.051 -15.917 -1.229 1.00 84.44 121 LYS A CA 1
ATOM 973 C C . LYS A 1 121 ? 4.663 -15.592 -2.592 1.00 84.44 121 LYS A C 1
ATOM 975 O O . LYS A 1 121 ? 5.016 -16.509 -3.341 1.00 84.44 121 LYS A O 1
ATOM 980 N N . TYR A 1 122 ? 4.778 -14.308 -2.922 1.00 78.19 122 TYR A N 1
ATOM 981 C CA . TYR A 1 122 ? 5.333 -13.849 -4.196 1.00 78.19 122 TYR A CA 1
ATOM 982 C C . TYR A 1 122 ? 6.833 -13.570 -4.124 1.00 78.19 122 TYR A C 1
ATOM 984 O O . TYR A 1 122 ? 7.500 -13.663 -5.149 1.00 78.19 122 TYR A O 1
ATOM 992 N N . ALA A 1 123 ? 7.399 -13.356 -2.935 1.00 77.44 123 ALA A N 1
ATOM 993 C CA . ALA A 1 123 ? 8.841 -13.195 -2.741 1.00 77.44 123 ALA A CA 1
ATOM 994 C C . ALA A 1 123 ? 9.667 -14.376 -3.284 1.00 77.44 123 ALA A C 1
ATOM 996 O O . ALA A 1 123 ? 10.791 -14.196 -3.745 1.00 77.44 123 ALA A O 1
ATOM 997 N N . ALA A 1 124 ? 9.102 -15.588 -3.299 1.00 68.94 124 ALA A N 1
ATOM 998 C CA . ALA A 1 124 ? 9.735 -16.765 -3.901 1.00 68.94 124 ALA A CA 1
ATOM 999 C C . ALA A 1 124 ? 9.744 -16.762 -5.447 1.00 68.94 124 ALA A C 1
ATOM 1001 O O . ALA A 1 124 ? 10.420 -17.594 -6.053 1.00 68.94 124 ALA A O 1
ATOM 1002 N N . GLN A 1 125 ? 8.975 -15.870 -6.078 1.00 68.88 125 GLN A N 1
ATOM 1003 C CA . GLN A 1 125 ? 8.727 -15.810 -7.523 1.00 68.88 125 GLN A CA 1
ATOM 1004 C C . GLN A 1 125 ? 9.364 -14.581 -8.187 1.00 68.88 125 GLN A C 1
ATOM 1006 O O . GLN A 1 125 ? 9.561 -14.588 -9.402 1.00 68.88 125 GLN A O 1
ATOM 1011 N N . VAL A 1 126 ? 9.722 -13.554 -7.409 1.00 64.62 126 VAL A N 1
ATOM 1012 C CA . VAL A 1 126 ? 10.457 -12.386 -7.906 1.00 64.62 126 VAL A CA 1
ATOM 1013 C C . VAL A 1 126 ? 11.842 -12.841 -8.386 1.00 64.62 126 VAL A C 1
ATOM 1015 O O . VAL A 1 126 ? 12.590 -13.444 -7.606 1.00 64.62 126 VAL A O 1
ATOM 1018 N N . PRO A 1 127 ? 12.229 -12.571 -9.648 1.00 56.41 127 PRO A N 1
ATOM 1019 C CA . PRO A 1 127 ? 13.603 -12.761 -10.081 1.00 56.41 127 PRO A CA 1
ATOM 1020 C C . PRO A 1 127 ? 14.477 -11.880 -9.195 1.00 56.41 127 PRO A C 1
ATOM 1022 O O . PRO A 1 127 ? 14.389 -10.655 -9.270 1.00 56.41 127 PRO A O 1
ATOM 1025 N N . ARG A 1 128 ? 15.296 -12.484 -8.325 1.00 54.75 128 ARG A N 1
ATOM 1026 C CA . ARG A 1 128 ? 16.261 -11.696 -7.556 1.00 54.75 128 ARG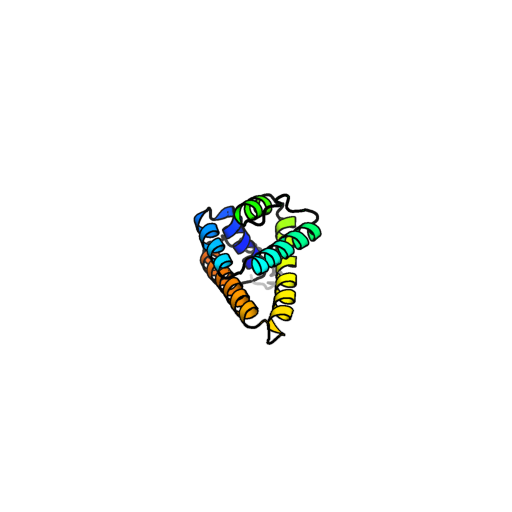 A CA 1
ATOM 1027 C C . ARG A 1 128 ? 17.079 -10.891 -8.563 1.00 54.75 128 ARG A C 1
ATOM 1029 O O . ARG A 1 128 ? 17.533 -11.492 -9.548 1.00 54.75 128 ARG A O 1
ATOM 1036 N N . PRO A 1 129 ? 17.283 -9.577 -8.352 1.00 48.22 129 PRO A N 1
ATOM 1037 C CA . PRO A 1 129 ? 18.355 -8.888 -9.043 1.00 48.22 129 PRO A CA 1
ATOM 1038 C C . PRO A 1 129 ? 19.576 -9.779 -8.870 1.00 48.22 129 PRO A C 1
ATOM 1040 O O . PRO A 1 129 ? 19.863 -10.194 -7.746 1.00 48.22 129 PRO A O 1
ATOM 1043 N N . LEU A 1 130 ? 20.202 -10.183 -9.976 1.00 38.81 130 LEU A N 1
ATOM 1044 C CA . LEU A 1 130 ? 21.481 -10.871 -9.917 1.00 38.81 130 LEU A CA 1
ATOM 1045 C C . LEU A 1 130 ? 22.364 -9.976 -9.055 1.00 38.81 130 LEU A C 1
ATOM 1047 O O . LEU A 1 130 ? 22.792 -8.922 -9.528 1.00 38.81 130 LEU A O 1
ATOM 1051 N N . GLU A 1 131 ? 22.572 -10.353 -7.788 1.00 43.62 131 GLU A N 1
ATOM 1052 C CA . GLU A 1 131 ? 23.663 -9.815 -6.997 1.00 43.62 131 GLU A CA 1
ATOM 1053 C C . GLU A 1 131 ? 24.850 -9.880 -7.931 1.00 43.62 131 GLU A C 1
ATOM 1055 O O . GLU A 1 131 ? 25.163 -10.942 -8.481 1.00 43.62 131 GLU A O 1
ATOM 1060 N N . SER A 1 132 ? 25.371 -8.695 -8.225 1.00 42.03 132 SER A N 1
ATOM 1061 C CA . SER A 1 132 ? 26.469 -8.483 -9.132 1.00 42.03 132 SER A CA 1
ATOM 1062 C C . SER A 1 132 ? 27.472 -9.609 -8.930 1.00 42.03 132 SER A C 1
ATOM 1064 O O . SER A 1 132 ? 28.146 -9.657 -7.903 1.00 42.03 132 SER A O 1
ATOM 1066 N N . LEU A 1 133 ? 27.566 -10.513 -9.908 1.00 41.38 133 LEU A N 1
ATOM 1067 C CA . LEU A 1 133 ? 28.722 -11.377 -10.085 1.00 41.38 133 LEU A CA 1
ATOM 1068 C C . LEU A 1 133 ? 29.885 -10.438 -10.420 1.00 41.38 133 LEU A C 1
ATOM 1070 O O . LEU A 1 133 ? 30.315 -10.345 -11.565 1.00 41.38 133 LEU A O 1
ATOM 1074 N N . VAL A 1 134 ? 30.351 -9.676 -9.430 1.00 41.78 134 VAL A N 1
ATOM 1075 C CA . VAL A 1 134 ? 31.706 -9.160 -9.419 1.00 41.78 134 VAL A CA 1
ATOM 1076 C C . VAL A 1 134 ? 32.536 -10.419 -9.197 1.00 41.78 134 VAL A C 1
ATOM 1078 O O . VAL A 1 134 ? 32.427 -11.020 -8.125 1.00 41.78 134 VAL A O 1
ATOM 1081 N N . PRO A 1 135 ? 33.300 -10.901 -10.190 1.00 42.22 135 PRO A N 1
ATOM 1082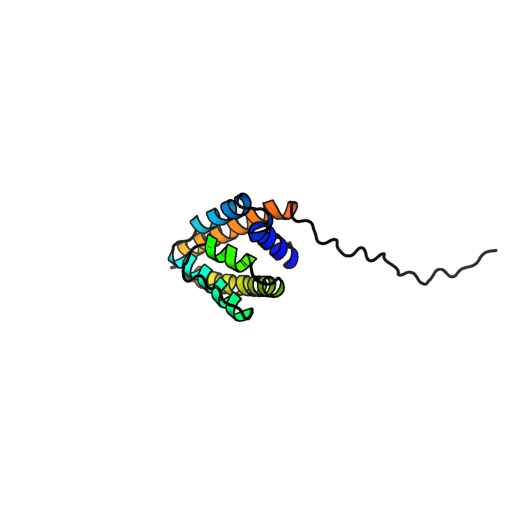 C CA . PRO A 1 135 ? 34.298 -11.902 -9.888 1.00 42.22 135 PRO A CA 1
ATOM 1083 C C . PRO A 1 135 ? 35.241 -11.256 -8.879 1.00 42.22 135 PRO A C 1
ATOM 1085 O O . PRO A 1 135 ? 35.710 -10.139 -9.094 1.00 42.22 135 PRO A O 1
ATOM 1088 N N . ASP A 1 136 ? 35.454 -11.948 -7.770 1.00 43.38 136 ASP A N 1
ATOM 1089 C CA . ASP A 1 136 ? 36.363 -11.584 -6.695 1.00 43.38 136 ASP A CA 1
ATOM 1090 C C . ASP A 1 136 ? 37.792 -11.479 -7.261 1.00 43.38 136 ASP A C 1
ATOM 1092 O O . ASP A 1 136 ? 38.577 -12.425 -7.248 1.00 43.38 136 ASP A O 1
ATOM 1096 N N . THR A 1 137 ? 38.121 -10.353 -7.898 1.00 54.28 137 THR A N 1
ATOM 1097 C CA . THR A 1 137 ? 39.477 -10.054 -8.353 1.00 54.28 137 THR A CA 1
ATOM 1098 C C . THR A 1 137 ? 40.183 -9.289 -7.254 1.00 54.28 137 THR A C 1
ATOM 1100 O O . THR A 1 137 ? 40.399 -8.081 -7.353 1.00 54.28 137 THR A O 1
ATOM 1103 N N . ALA A 1 138 ? 40.558 -10.014 -6.208 1.00 43.44 138 ALA A N 1
ATOM 1104 C CA . ALA A 1 138 ? 41.586 -9.588 -5.281 1.00 43.44 138 ALA A CA 1
ATOM 1105 C C . ALA A 1 138 ? 42.365 -10.804 -4.768 1.00 43.44 138 ALA A C 1
ATOM 1107 O O . ALA A 1 138 ? 42.076 -11.339 -3.707 1.00 43.44 138 ALA A O 1
ATOM 1108 N N . ASP A 1 139 ? 43.421 -11.184 -5.491 1.00 43.84 139 ASP A N 1
ATOM 1109 C CA . ASP A 1 139 ? 44.667 -11.512 -4.797 1.00 43.84 139 ASP A CA 1
ATOM 1110 C C . ASP A 1 139 ? 45.895 -11.102 -5.633 1.00 43.84 139 ASP A C 1
ATOM 1112 O O . ASP A 1 139 ? 46.289 -11.802 -6.571 1.00 43.84 139 ASP A O 1
ATOM 1116 N N . PRO A 1 140 ? 46.507 -9.940 -5.344 1.00 50.78 140 PRO A N 1
ATOM 1117 C CA . PRO A 1 140 ? 47.787 -9.546 -5.896 1.00 50.78 140 PRO A CA 1
ATOM 1118 C C . PRO A 1 140 ? 48.935 -9.975 -4.963 1.00 50.78 140 PRO A C 1
ATOM 1120 O O . PRO A 1 140 ? 49.749 -9.134 -4.599 1.00 50.78 140 PRO A O 1
ATOM 1123 N N . ALA A 1 141 ? 49.033 -11.240 -4.533 1.00 47.09 141 ALA A N 1
ATOM 1124 C CA . ALA A 1 141 ? 50.176 -11.674 -3.717 1.00 47.09 141 ALA A CA 1
ATOM 1125 C C . ALA A 1 141 ? 50.429 -13.197 -3.699 1.00 47.09 141 ALA A C 1
ATOM 1127 O O . ALA A 1 141 ? 50.387 -13.834 -2.653 1.00 47.09 141 ALA A O 1
ATOM 1128 N N . LEU A 1 142 ? 50.849 -13.779 -4.827 1.00 43.25 142 LEU A N 1
ATOM 1129 C CA . LEU A 1 142 ? 51.623 -15.033 -4.816 1.00 43.25 142 LEU A CA 1
ATOM 1130 C C . LEU A 1 142 ? 52.941 -14.860 -5.580 1.00 43.25 142 LEU A C 1
ATOM 1132 O O . LEU A 1 142 ? 53.216 -15.471 -6.609 1.00 43.25 142 LEU A O 1
ATOM 1136 N N . THR A 1 143 ? 53.803 -14.013 -5.022 1.00 46.53 143 THR A N 1
ATOM 1137 C CA . THR A 1 143 ? 55.247 -14.242 -5.084 1.00 46.53 143 THR A CA 1
ATOM 1138 C C . THR A 1 143 ? 55.575 -15.510 -4.298 1.00 46.53 143 THR A C 1
ATOM 1140 O O . THR A 1 143 ? 55.440 -15.503 -3.080 1.00 46.53 143 THR A O 1
ATOM 1143 N N . MET A 1 144 ? 56.049 -16.564 -4.966 1.00 37.81 144 MET A N 1
ATOM 1144 C CA . MET A 1 144 ? 57.301 -17.252 -4.608 1.00 37.81 144 MET A CA 1
ATOM 1145 C C . MET A 1 144 ? 57.615 -18.396 -5.587 1.00 37.81 144 MET A C 1
ATOM 1147 O O . MET A 1 144 ? 56.894 -19.379 -5.688 1.00 37.81 144 MET A O 1
ATOM 1151 N N . SER A 1 145 ? 58.733 -18.202 -6.290 1.00 41.31 145 SER A N 1
ATOM 1152 C CA . SER A 1 145 ? 59.729 -19.151 -6.804 1.00 41.31 145 SER A CA 1
ATOM 1153 C C . SER A 1 145 ? 59.412 -20.651 -6.856 1.00 41.31 145 SER A C 1
ATOM 1155 O O . SER A 1 145 ? 59.167 -21.261 -5.822 1.00 41.31 145 SER A O 1
ATOM 1157 N N . LEU A 1 146 ? 59.670 -21.271 -8.020 1.00 37.53 146 LEU A N 1
ATOM 1158 C CA . LEU A 1 146 ? 60.710 -22.310 -8.205 1.00 37.53 146 LEU A CA 1
ATOM 1159 C C . LEU A 1 146 ? 60.645 -22.933 -9.615 1.00 37.53 146 LEU A C 1
ATOM 1161 O O . LEU A 1 146 ? 59.811 -23.801 -9.873 1.00 37.53 146 LEU A O 1
ATOM 1165 N N . LYS A 1 147 ? 61.576 -22.547 -10.495 1.00 37.19 147 LYS A N 1
ATOM 1166 C CA . LYS A 1 147 ? 62.606 -23.420 -11.096 1.00 37.19 147 LYS A CA 1
ATOM 1167 C C . LYS A 1 147 ? 63.540 -22.617 -11.993 1.00 37.19 147 LYS A C 1
ATOM 1169 O O . LYS A 1 147 ? 63.033 -21.758 -12.741 1.00 37.19 147 LYS A O 1
#

Secondary structure (DSSP, 8-state):
--HHHHHHHHHIIIIIS-HHHHHHHHGGGGGS-HHHHHHHHHHHHHHHHHTT------S--HHHHHHHHHHS-HHHHHHHHHHHHHHHHHHHHHHHT-GGGHHHHHHHHHHHHHHHHHHHHHHTTS---------------------

pLDDT: mean 79.75, std 15.53, range [37.19, 94.25]